Protein AF-A0A925US33-F1 (afdb_monomer_lite)

Sequence (88 aa):
MYLIILSVTGKATDSTKSPFSDKLMMNITSLITSSAIGYNALGTSFSMRSDLHTKLAMISKNIFDYSKEGGKIMITHKWMEEPPQNTI

Structure (mmCIF, N/CA/C/O backbone):
data_AF-A0A925US33-F1
#
_entry.id   AF-A0A925US33-F1
#
loop_
_atom_site.group_PDB
_atom_site.id
_atom_site.type_symbol
_atom_site.label_atom_id
_atom_site.label_alt_id
_atom_site.label_comp_id
_atom_site.label_asym_id
_atom_site.label_entity_id
_atom_site.label_seq_id
_atom_site.pdbx_PDB_ins_code
_atom_site.Cartn_x
_atom_site.Cartn_y
_atom_site.Cartn_z
_atom_site.occupancy
_atom_site.B_iso_or_equiv
_atom_site.auth_seq_id
_atom_site.auth_comp_id
_atom_site.auth_asym_id
_atom_site.auth_atom_id
_atom_site.pdbx_PDB_model_num
ATOM 1 N N . MET A 1 1 ? -3.867 -19.281 12.378 1.00 35.38 1 MET A N 1
ATOM 2 C CA . MET A 1 1 ? -2.601 -18.596 12.716 1.00 35.38 1 MET A CA 1
ATOM 3 C C . MET A 1 1 ? -2.920 -17.619 13.839 1.00 35.38 1 MET A C 1
ATOM 5 O O . MET A 1 1 ? -3.632 -16.659 13.588 1.00 35.38 1 MET A O 1
ATOM 9 N N . TYR A 1 2 ? -2.561 -17.949 15.083 1.00 37.88 2 TYR A N 1
ATOM 10 C CA . TYR A 1 2 ? -2.923 -17.156 16.265 1.00 37.88 2 TYR A CA 1
ATOM 11 C C . TYR A 1 2 ? -2.023 -15.916 16.353 1.00 37.88 2 TYR A C 1
ATOM 13 O O . TYR A 1 2 ? -0.807 -16.050 16.468 1.00 37.88 2 TYR A O 1
ATOM 21 N N . LEU A 1 3 ? -2.614 -14.721 16.265 1.00 49.16 3 LEU A N 1
ATOM 22 C CA . LEU A 1 3 ? -1.917 -13.461 16.520 1.00 49.16 3 LEU A CA 1
ATOM 23 C C . LEU A 1 3 ? -1.854 -13.264 18.042 1.00 49.16 3 LEU A C 1
ATOM 25 O O . LEU A 1 3 ? -2.871 -12.981 18.668 1.00 49.16 3 LEU A O 1
ATOM 29 N N . ILE A 1 4 ? -0.681 -13.456 18.644 1.00 55.62 4 ILE A N 1
ATOM 30 C CA . ILE A 1 4 ? -0.454 -13.137 20.058 1.00 55.62 4 ILE A CA 1
ATOM 31 C C . ILE A 1 4 ? -0.228 -11.627 20.156 1.00 55.62 4 ILE A C 1
ATOM 33 O O . ILE A 1 4 ? 0.748 -11.108 19.615 1.00 55.62 4 ILE A O 1
ATOM 37 N N . ILE A 1 5 ? -1.128 -10.921 20.842 1.00 62.62 5 ILE A N 1
ATOM 38 C CA . ILE A 1 5 ? -0.975 -9.490 21.118 1.00 62.62 5 ILE A CA 1
ATOM 39 C C . ILE A 1 5 ? -0.081 -9.340 22.355 1.00 62.62 5 ILE A C 1
ATOM 41 O O . ILE A 1 5 ? -0.380 -9.862 23.434 1.00 62.62 5 ILE A O 1
ATOM 45 N N . LEU A 1 6 ? 1.046 -8.646 22.190 1.00 58.22 6 LEU A N 1
ATOM 46 C CA . LEU A 1 6 ? 1.982 -8.353 23.274 1.00 58.22 6 LEU A CA 1
ATOM 47 C C . LEU A 1 6 ? 1.415 -7.228 24.148 1.00 58.22 6 LEU A C 1
ATOM 49 O O . LEU A 1 6 ? 1.127 -6.138 23.654 1.00 58.22 6 LEU A O 1
ATOM 53 N N . SER A 1 7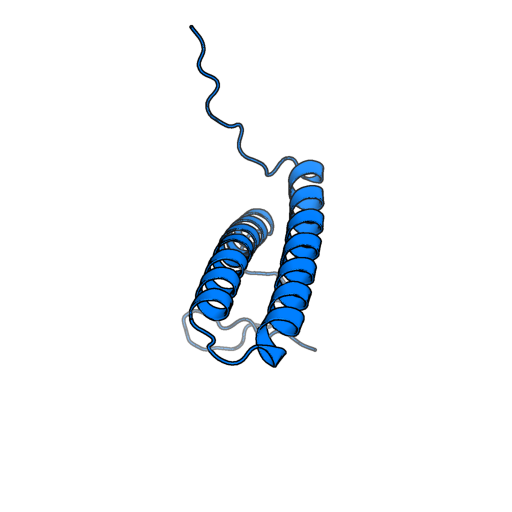 ? 1.259 -7.479 25.452 1.00 57.41 7 SER A N 1
ATOM 54 C CA . SER A 1 7 ? 0.966 -6.404 26.408 1.00 57.41 7 SER A CA 1
ATOM 55 C C . SER A 1 7 ? 2.207 -5.535 26.636 1.00 57.41 7 SER A C 1
ATOM 57 O O . SER A 1 7 ? 3.335 -5.981 26.431 1.00 57.41 7 SER A O 1
ATOM 59 N N . VAL A 1 8 ? 2.013 -4.321 27.158 1.00 66.88 8 VAL A N 1
ATOM 60 C CA . VAL A 1 8 ? 3.085 -3.384 27.567 1.00 66.88 8 VAL A CA 1
ATOM 61 C C . VAL A 1 8 ? 4.136 -4.017 28.502 1.00 66.88 8 VAL A C 1
ATOM 63 O O . VAL A 1 8 ? 5.255 -3.528 28.587 1.00 66.88 8 VAL A O 1
ATOM 66 N N . THR A 1 9 ? 3.821 -5.139 29.159 1.00 60.81 9 THR A N 1
ATOM 67 C CA . THR A 1 9 ? 4.750 -5.885 30.030 1.00 60.81 9 THR A CA 1
ATOM 68 C C . THR A 1 9 ? 5.424 -7.088 29.351 1.00 60.81 9 THR A C 1
ATOM 70 O O . THR A 1 9 ? 6.020 -7.921 30.029 1.00 60.81 9 THR A O 1
ATOM 73 N N . GLY A 1 10 ? 5.318 -7.221 28.023 1.00 64.62 10 GLY A N 1
ATOM 74 C CA . GLY A 1 10 ? 5.902 -8.329 27.253 1.00 64.62 10 GLY A CA 1
ATOM 75 C C . GLY A 1 10 ? 5.201 -9.676 27.456 1.00 64.62 10 GLY A C 1
ATOM 76 O O . GLY A 1 10 ? 5.660 -10.695 26.948 1.00 64.62 10 GLY A O 1
ATOM 77 N N . LYS A 1 11 ? 4.082 -9.701 28.190 1.00 66.31 11 LYS A N 1
ATOM 78 C CA . LYS A 1 11 ? 3.279 -10.908 28.397 1.00 66.31 11 LYS A CA 1
ATOM 79 C C . LYS A 1 11 ? 2.307 -11.102 27.240 1.00 66.31 11 LYS A C 1
ATOM 81 O O . LYS A 1 11 ? 1.614 -10.152 26.854 1.00 66.31 11 LYS A O 1
ATOM 86 N N . ALA A 1 12 ? 2.266 -12.329 26.723 1.00 61.38 12 ALA A N 1
ATOM 87 C CA . ALA A 1 12 ? 1.277 -12.777 25.754 1.00 61.38 12 ALA A CA 1
ATOM 88 C C . ALA A 1 12 ? -0.124 -12.591 26.346 1.00 61.38 12 ALA A C 1
ATOM 90 O O . ALA A 1 12 ? -0.402 -13.066 27.446 1.00 61.38 12 ALA A O 1
ATOM 91 N N . THR A 1 13 ? -0.971 -11.844 25.644 1.00 64.88 13 THR A N 1
ATOM 92 C CA . THR A 1 13 ? -2.376 -11.674 26.017 1.00 64.88 13 THR A CA 1
ATOM 93 C C . THR A 1 13 ? -3.216 -12.582 25.127 1.00 64.88 13 THR A C 1
ATOM 95 O O . THR A 1 13 ? -3.078 -12.526 23.908 1.00 64.88 13 THR A O 1
ATOM 98 N N . ASP A 1 14 ? -4.120 -13.367 25.717 1.00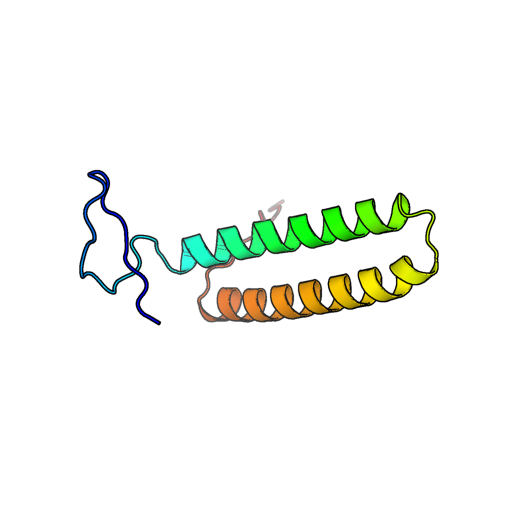 71.62 14 ASP A N 1
ATOM 99 C CA . ASP A 1 14 ? -5.041 -14.261 24.985 1.00 71.62 14 ASP A CA 1
ATOM 100 C C . ASP A 1 14 ? -6.181 -13.510 24.268 1.00 71.62 14 ASP A C 1
ATOM 102 O O . ASP A 1 14 ? -7.076 -14.112 23.672 1.00 71.62 14 ASP A O 1
ATOM 106 N N . SER A 1 15 ? -6.182 -12.175 24.336 1.00 68.00 15 SER A N 1
ATOM 107 C CA . SER A 1 15 ? -7.173 -11.341 23.664 1.00 68.00 15 SER A CA 1
ATOM 108 C C . SER A 1 15 ? -7.010 -11.474 22.158 1.00 68.00 15 SER A C 1
ATOM 110 O O . SER A 1 15 ? -5.956 -11.180 21.606 1.00 68.00 15 SER A O 1
ATOM 112 N N . THR A 1 16 ? -8.091 -11.857 21.488 1.00 73.44 16 THR A N 1
ATOM 113 C CA . THR A 1 16 ? -8.188 -11.904 20.024 1.00 73.44 16 THR A CA 1
ATOM 114 C C . THR A 1 16 ? -8.676 -10.586 19.426 1.00 73.44 16 THR A C 1
ATOM 116 O O . THR A 1 16 ? -8.708 -10.436 18.205 1.00 73.44 16 THR A O 1
ATOM 119 N N . LYS A 1 17 ? -9.069 -9.619 20.266 1.00 75.75 17 LYS A N 1
ATOM 120 C CA . LYS A 1 17 ? -9.495 -8.292 19.815 1.00 75.75 17 LYS A CA 1
ATOM 121 C C . LYS A 1 17 ? -8.276 -7.422 19.538 1.00 75.75 17 LYS A C 1
ATOM 123 O O . LYS A 1 17 ? -7.436 -7.255 20.423 1.00 75.75 17 LYS A O 1
ATOM 128 N N . SER A 1 18 ? -8.223 -6.854 18.331 1.00 75.94 18 SER A N 1
ATOM 129 C CA . SER A 1 18 ? -7.228 -5.849 17.948 1.00 75.94 18 SER A CA 1
ATOM 130 C C . SER A 1 18 ? -7.189 -4.721 18.990 1.00 75.94 18 SER A C 1
ATOM 132 O O . SER A 1 18 ? -8.250 -4.225 19.377 1.00 75.94 18 SER A O 1
ATOM 134 N N . PRO A 1 19 ? -5.997 -4.295 19.445 1.00 78.62 19 PRO A N 1
ATOM 135 C CA . PRO A 1 19 ? -5.870 -3.195 20.396 1.00 78.62 19 PRO A CA 1
ATOM 136 C C . PRO A 1 19 ? -6.135 -1.828 19.743 1.00 78.62 19 PRO A C 1
ATOM 138 O O . PRO A 1 19 ? -6.368 -0.850 20.451 1.00 78.62 19 PRO A O 1
ATOM 141 N N . PHE A 1 20 ? -6.111 -1.751 18.407 1.00 82.81 20 PHE A N 1
ATOM 142 C CA . PHE A 1 20 ? -6.350 -0.531 17.635 1.00 82.81 20 PHE A CA 1
ATOM 143 C C . PHE A 1 20 ? -7.660 -0.609 16.857 1.00 82.81 20 PHE A C 1
ATOM 145 O O . PHE A 1 20 ? -8.096 -1.691 16.459 1.00 82.81 20 PHE A O 1
ATOM 152 N N . SER A 1 21 ? -8.262 0.556 16.608 1.00 87.00 21 SER A N 1
ATOM 153 C CA . SER A 1 21 ? -9.490 0.654 15.824 1.00 87.00 21 SER A CA 1
ATOM 154 C C . SER A 1 21 ? -9.242 0.350 14.346 1.00 87.00 21 SER A C 1
ATOM 156 O O . SER A 1 21 ? -8.230 0.759 13.770 1.00 87.00 21 SER A O 1
ATOM 158 N N . ASP A 1 22 ? -10.213 -0.302 13.708 1.00 88.88 22 ASP A N 1
ATOM 159 C CA . ASP A 1 22 ? -10.145 -0.645 12.283 1.00 88.88 22 ASP A CA 1
ATOM 160 C C . ASP A 1 22 ? -10.009 0.605 11.399 1.00 88.88 22 ASP A C 1
ATOM 162 O O . ASP A 1 22 ? -9.273 0.591 10.413 1.00 88.88 22 ASP A O 1
ATOM 166 N N . LYS A 1 23 ? -10.625 1.726 11.807 1.00 88.31 23 LYS A N 1
ATOM 167 C CA . LYS A 1 23 ? -10.462 3.030 11.146 1.00 88.31 23 LYS A CA 1
ATOM 168 C C . LYS A 1 23 ? -9.005 3.508 11.175 1.00 88.31 23 LYS A C 1
ATOM 170 O O . LYS A 1 23 ? -8.480 3.919 10.143 1.00 88.31 23 LYS A O 1
ATOM 175 N N . LEU A 1 24 ? -8.339 3.445 12.333 1.00 89.62 24 LEU A N 1
ATOM 176 C CA . LEU A 1 24 ? -6.932 3.844 12.456 1.00 89.62 24 LEU A CA 1
ATOM 177 C C . LEU A 1 24 ? -6.023 2.926 11.629 1.00 89.62 24 LEU A C 1
ATOM 179 O O . LEU A 1 24 ? -5.132 3.409 10.931 1.00 89.62 24 LEU A O 1
ATOM 183 N N . MET A 1 25 ? -6.272 1.615 11.672 1.00 91.00 25 MET A N 1
ATOM 184 C CA . MET A 1 25 ? -5.509 0.638 10.892 1.00 91.00 25 MET A CA 1
ATOM 185 C C . MET A 1 25 ? -5.662 0.850 9.388 1.00 91.00 25 MET A C 1
ATOM 187 O O . MET A 1 25 ? -4.667 0.802 8.661 1.00 91.00 25 MET A O 1
ATOM 191 N N . MET A 1 26 ? -6.868 1.170 8.920 1.00 91.12 26 MET A N 1
ATOM 192 C CA . MET A 1 26 ? -7.114 1.470 7.511 1.00 91.12 26 MET A CA 1
ATOM 193 C C . MET A 1 26 ? -6.448 2.780 7.061 1.00 91.12 26 MET A C 1
ATOM 195 O O . MET A 1 26 ? -5.841 2.822 5.987 1.00 91.12 26 MET A O 1
ATOM 199 N N . ASN A 1 27 ? -6.477 3.826 7.894 1.00 90.38 27 ASN A N 1
ATOM 200 C CA . ASN A 1 27 ? -5.790 5.090 7.604 1.00 90.38 27 ASN A CA 1
ATOM 201 C C . ASN A 1 27 ? -4.269 4.901 7.485 1.00 90.38 27 ASN A C 1
ATOM 203 O O . ASN A 1 27 ? -3.662 5.357 6.515 1.00 90.38 27 ASN A O 1
ATOM 207 N N . ILE A 1 28 ? -3.653 4.174 8.424 1.00 92.44 28 ILE A N 1
ATOM 208 C CA . ILE A 1 28 ? -2.213 3.870 8.379 1.00 92.44 28 ILE A CA 1
ATOM 209 C C . ILE A 1 28 ? -1.876 3.025 7.144 1.00 92.44 28 ILE A C 1
ATOM 211 O O . ILE A 1 28 ? -0.907 3.313 6.444 1.00 92.44 28 ILE A O 1
ATOM 215 N N . THR A 1 29 ? -2.701 2.026 6.826 1.00 92.00 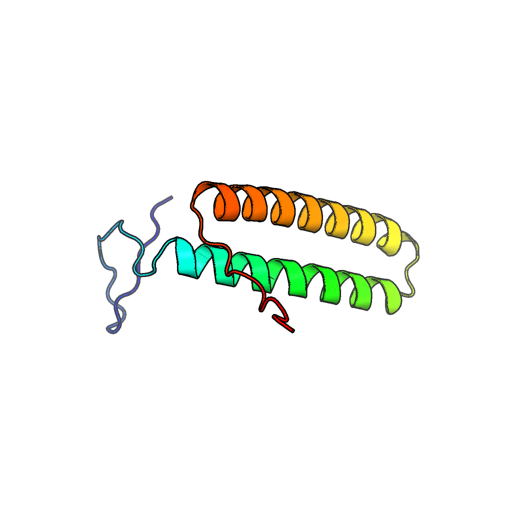29 THR A N 1
ATOM 216 C CA . THR A 1 29 ? -2.510 1.180 5.637 1.00 92.00 29 THR A CA 1
ATOM 217 C C . THR A 1 29 ? -2.553 2.008 4.351 1.00 92.00 29 THR A C 1
ATOM 219 O O . THR A 1 29 ? -1.697 1.847 3.480 1.00 92.00 29 THR A O 1
ATOM 222 N N . SER A 1 30 ? -3.493 2.947 4.245 1.00 91.44 30 SER A N 1
ATOM 223 C CA . SER A 1 30 ? -3.633 3.834 3.081 1.00 91.44 30 SER A CA 1
ATOM 224 C C . SER A 1 30 ? -2.437 4.782 2.923 1.00 91.44 30 SER A C 1
ATOM 226 O O . SER A 1 30 ? -1.939 4.984 1.809 1.00 91.44 30 SER A O 1
ATOM 228 N N . LEU A 1 31 ? -1.909 5.300 4.037 1.00 91.44 31 LEU A N 1
ATOM 229 C CA . LEU A 1 31 ? -0.698 6.126 4.057 1.00 91.44 31 LEU A CA 1
ATOM 230 C C . LEU A 1 31 ? 0.541 5.338 3.599 1.00 91.44 31 LEU A C 1
ATOM 232 O O . LEU A 1 31 ? 1.305 5.806 2.748 1.00 91.44 31 LEU A O 1
ATOM 236 N N . ILE A 1 32 ? 0.723 4.124 4.128 1.00 93.25 32 ILE A N 1
ATOM 237 C CA . ILE A 1 32 ? 1.835 3.236 3.757 1.00 93.25 32 ILE A CA 1
ATOM 238 C C . ILE A 1 32 ? 1.741 2.862 2.280 1.00 93.25 32 ILE A C 1
ATOM 240 O O . ILE A 1 32 ? 2.743 2.920 1.574 1.00 93.25 32 ILE A O 1
ATOM 244 N N . THR A 1 33 ? 0.546 2.531 1.792 1.00 93.19 33 THR A N 1
ATOM 245 C CA . THR A 1 33 ? 0.322 2.151 0.390 1.00 93.19 33 THR A CA 1
ATOM 246 C C . THR A 1 33 ? 0.681 3.300 -0.556 1.00 93.19 33 THR A C 1
ATOM 248 O O . THR A 1 33 ? 1.395 3.091 -1.535 1.00 93.19 33 THR A O 1
ATOM 251 N N . SER A 1 34 ? 0.284 4.531 -0.224 1.00 90.94 34 SER A N 1
ATOM 252 C CA . SER A 1 34 ? 0.646 5.730 -0.998 1.00 90.94 34 SER A CA 1
ATOM 253 C C . SER A 1 34 ? 2.161 5.966 -1.018 1.00 90.94 34 SER A C 1
ATOM 255 O O . SER A 1 34 ? 2.746 6.227 -2.070 1.00 90.94 34 SER A O 1
ATOM 257 N N . SER A 1 35 ? 2.818 5.791 0.130 1.00 93.50 35 SER A N 1
ATOM 258 C CA . SER A 1 35 ? 4.278 5.906 0.249 1.00 93.50 35 SER A CA 1
ATOM 259 C C . SER A 1 35 ? 5.004 4.802 -0.529 1.00 93.50 35 SER A C 1
ATOM 261 O O . SER A 1 35 ? 6.010 5.061 -1.187 1.00 93.50 35 SER A O 1
ATOM 263 N N . ALA A 1 36 ? 4.474 3.576 -0.518 1.00 92.31 36 ALA A N 1
ATOM 264 C CA . ALA A 1 36 ? 5.031 2.430 -1.230 1.00 92.31 36 ALA A CA 1
ATOM 265 C C . ALA A 1 36 ? 5.024 2.629 -2.752 1.00 92.31 36 ALA A C 1
ATOM 267 O O . ALA A 1 36 ? 5.989 2.240 -3.412 1.00 92.31 36 ALA A O 1
ATOM 268 N N . ILE A 1 37 ? 3.988 3.268 -3.311 1.00 91.50 37 ILE A N 1
ATOM 269 C CA . ILE A 1 37 ? 3.971 3.670 -4.728 1.00 91.50 37 ILE A CA 1
ATOM 270 C C . ILE A 1 37 ? 5.109 4.660 -5.003 1.00 91.50 37 ILE A C 1
ATOM 272 O O . ILE A 1 37 ? 5.865 4.470 -5.956 1.00 91.50 37 ILE A O 1
ATOM 276 N N . GLY A 1 38 ? 5.282 5.667 -4.140 1.00 91.25 38 GLY A N 1
ATOM 277 C CA . GLY A 1 38 ? 6.373 6.640 -4.246 1.00 91.25 38 GLY A CA 1
ATOM 278 C C . GLY A 1 38 ? 7.756 5.983 -4.224 1.00 91.25 38 GLY A C 1
ATOM 279 O O . GLY A 1 38 ? 8.580 6.239 -5.101 1.00 91.25 38 GLY A O 1
ATOM 280 N N . TYR A 1 39 ? 7.998 5.065 -3.287 1.00 91.62 39 TYR A N 1
ATOM 281 C CA . TYR A 1 39 ? 9.259 4.322 -3.227 1.00 91.62 39 TYR A CA 1
ATOM 282 C C . TYR A 1 39 ? 9.473 3.405 -4.434 1.00 91.62 39 TYR A C 1
ATOM 284 O O . TYR A 1 39 ? 10.598 3.309 -4.921 1.00 91.62 39 TYR A O 1
ATOM 292 N N . ASN A 1 40 ? 8.419 2.772 -4.961 1.00 91.19 40 ASN A N 1
ATOM 293 C CA . ASN A 1 40 ? 8.518 1.989 -6.196 1.00 91.19 40 ASN A CA 1
ATOM 294 C C . ASN A 1 40 ? 8.889 2.871 -7.394 1.00 91.19 40 ASN A C 1
ATOM 296 O O . ASN A 1 40 ? 9.736 2.479 -8.197 1.00 91.19 40 ASN A O 1
ATOM 300 N N . ALA A 1 41 ? 8.304 4.067 -7.503 1.00 89.44 41 ALA A N 1
ATOM 301 C CA . ALA A 1 41 ? 8.640 5.018 -8.557 1.00 89.44 41 ALA A CA 1
ATOM 302 C C . ALA A 1 41 ? 10.109 5.458 -8.463 1.00 89.44 41 ALA A C 1
ATOM 304 O O . ALA A 1 41 ? 10.834 5.388 -9.454 1.00 89.44 41 ALA A O 1
ATOM 305 N N . LEU A 1 42 ? 10.578 5.815 -7.264 1.00 90.62 42 LEU A N 1
ATOM 306 C CA . LEU A 1 42 ? 11.982 6.164 -7.033 1.00 90.62 42 LEU A CA 1
ATOM 307 C C . LEU A 1 42 ? 12.920 4.993 -7.366 1.00 90.62 42 LEU A C 1
ATOM 309 O O . LEU A 1 42 ? 13.876 5.167 -8.118 1.00 90.62 42 LEU A O 1
ATOM 313 N N . GLY A 1 43 ? 12.623 3.788 -6.874 1.00 88.06 43 GLY A N 1
ATOM 314 C CA . GLY A 1 43 ? 13.417 2.589 -7.155 1.00 88.06 43 GLY A CA 1
ATOM 315 C C . GLY A 1 43 ? 13.465 2.233 -8.643 1.00 88.06 43 GLY A C 1
ATOM 316 O O . GLY A 1 43 ? 14.498 1.782 -9.132 1.00 88.06 43 GLY A O 1
ATOM 317 N N . THR A 1 44 ? 12.384 2.494 -9.382 1.00 87.69 44 THR A N 1
ATOM 318 C CA . THR A 1 44 ? 12.347 2.307 -10.840 1.00 87.69 44 THR A CA 1
ATOM 319 C C . THR A 1 44 ? 13.253 3.314 -11.544 1.00 87.69 44 THR A C 1
ATOM 321 O O . THR A 1 44 ? 14.060 2.912 -12.379 1.00 87.69 44 THR A O 1
ATOM 324 N N . SER A 1 45 ? 13.185 4.595 -11.165 1.00 87.31 45 SER A N 1
ATOM 325 C CA . SER A 1 45 ? 13.994 5.670 -11.758 1.00 87.31 45 SER A CA 1
ATOM 326 C C . SER A 1 45 ? 15.497 5.498 -11.525 1.00 87.31 45 SER A C 1
ATOM 328 O O . SER A 1 45 ? 16.290 5.795 -12.414 1.00 87.31 45 SER A O 1
ATOM 330 N N . PHE A 1 46 ? 15.901 5.000 -10.352 1.00 86.56 46 PHE A N 1
ATOM 331 C CA . PHE A 1 46 ? 17.314 4.749 -10.034 1.00 86.56 46 PHE A CA 1
ATOM 332 C C . PHE A 1 46 ? 17.813 3.367 -10.483 1.00 86.56 46 PHE A C 1
ATOM 334 O O . PHE A 1 46 ? 19.015 3.100 -10.441 1.00 86.56 46 PHE A O 1
ATOM 341 N N . SER A 1 47 ? 16.926 2.474 -10.926 1.00 83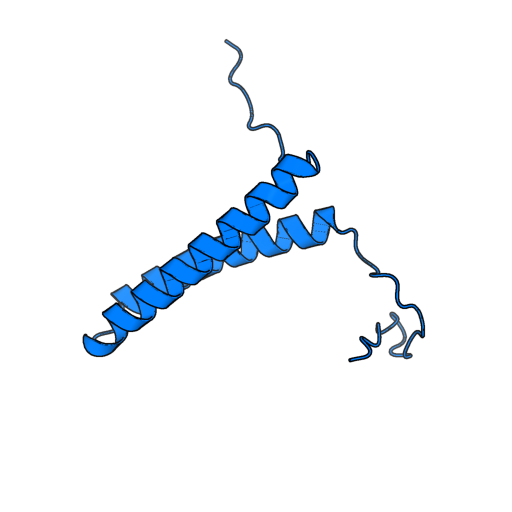.19 47 SER A N 1
ATOM 342 C CA . SER A 1 47 ? 17.339 1.169 -11.434 1.00 83.19 47 SER A CA 1
ATOM 343 C C . SER A 1 47 ? 17.900 1.308 -12.847 1.00 83.19 47 SER A C 1
ATOM 345 O O . SER A 1 47 ? 17.158 1.485 -13.806 1.00 83.19 47 SER A O 1
ATOM 347 N N . MET A 1 48 ? 19.214 1.140 -13.002 1.00 83.38 48 MET A N 1
ATOM 348 C CA . MET A 1 48 ? 19.862 1.041 -14.322 1.00 83.38 48 MET A CA 1
ATOM 349 C C . MET A 1 48 ? 19.577 -0.297 -15.031 1.00 83.38 48 MET A C 1
ATOM 351 O O . MET A 1 48 ? 19.892 -0.468 -16.206 1.00 83.38 48 MET A O 1
ATOM 355 N N . ARG A 1 49 ? 18.980 -1.262 -14.321 1.00 86.06 49 ARG A N 1
ATOM 356 C CA . ARG A 1 49 ? 18.552 -2.551 -14.871 1.00 86.06 49 ARG A CA 1
ATOM 357 C C . ARG A 1 49 ? 17.171 -2.433 -15.517 1.00 86.06 49 ARG A C 1
ATOM 359 O O . ARG A 1 49 ? 16.168 -2.337 -14.808 1.00 86.06 49 ARG A O 1
ATOM 366 N N . SER A 1 50 ? 17.126 -2.482 -16.848 1.00 82.19 50 SER A N 1
ATOM 367 C CA . SER A 1 50 ? 15.898 -2.338 -17.648 1.00 82.19 50 SER A CA 1
ATOM 368 C C . SER A 1 50 ? 14.906 -3.494 -17.481 1.00 82.19 50 SER A C 1
ATOM 370 O O . SER A 1 50 ? 13.698 -3.294 -17.570 1.00 82.19 50 SER A O 1
ATOM 372 N N . ASP A 1 51 ? 15.384 -4.699 -17.165 1.00 85.38 51 ASP A N 1
ATOM 373 C CA . ASP A 1 51 ? 14.531 -5.865 -16.905 1.00 85.38 51 ASP A CA 1
ATOM 374 C C . ASP A 1 51 ? 13.693 -5.720 -15.622 1.00 85.38 51 ASP A C 1
ATOM 376 O O . ASP A 1 51 ? 12.629 -6.330 -15.478 1.00 85.38 51 ASP A O 1
ATOM 380 N N . LEU A 1 52 ? 14.162 -4.889 -14.688 1.00 87.38 52 LEU A N 1
ATOM 381 C CA . LEU A 1 52 ? 13.486 -4.633 -13.425 1.00 87.38 52 LEU A CA 1
ATOM 382 C C . LEU A 1 52 ? 12.334 -3.630 -13.579 1.00 87.38 52 LEU A C 1
ATOM 384 O O . LEU A 1 52 ? 11.362 -3.718 -12.831 1.00 87.38 52 LEU A O 1
ATOM 388 N N . HIS A 1 53 ? 12.390 -2.728 -14.564 1.00 87.62 53 HIS A N 1
ATOM 389 C CA . HIS A 1 53 ? 11.362 -1.698 -14.771 1.00 87.62 53 HIS A CA 1
ATOM 390 C C . HIS A 1 53 ? 9.977 -2.300 -14.992 1.00 87.62 53 HIS A C 1
ATOM 392 O O . HIS A 1 53 ? 9.020 -1.907 -14.329 1.00 87.62 53 HIS A O 1
ATOM 398 N N . THR A 1 54 ? 9.872 -3.319 -15.845 1.00 89.12 54 THR A N 1
ATOM 399 C CA . THR A 1 54 ? 8.597 -4.001 -16.117 1.00 89.12 54 THR A CA 1
ATOM 400 C C . THR A 1 54 ? 8.046 -4.700 -14.871 1.00 89.12 54 THR A C 1
ATOM 402 O O . THR A 1 54 ? 6.840 -4.670 -14.619 1.00 89.12 54 THR A O 1
ATOM 405 N N . LYS A 1 55 ? 8.919 -5.301 -14.051 1.00 91.31 55 LYS A N 1
ATOM 406 C CA . LYS A 1 55 ? 8.516 -5.949 -12.792 1.00 91.31 55 LYS A CA 1
ATOM 407 C C . LYS A 1 55 ? 8.039 -4.928 -11.761 1.00 91.31 55 LYS A C 1
ATOM 409 O O . LYS A 1 55 ? 7.001 -5.140 -11.141 1.00 91.31 55 LYS A O 1
ATOM 414 N N . LEU A 1 56 ? 8.756 -3.816 -11.603 1.00 90.38 56 LEU A N 1
ATOM 415 C CA . LEU A 1 56 ? 8.373 -2.736 -10.690 1.00 90.38 56 LEU A CA 1
ATOM 416 C C . LEU A 1 56 ? 7.071 -2.054 -11.127 1.00 90.38 56 LEU A C 1
ATOM 418 O O . LEU A 1 56 ? 6.231 -1.754 -10.282 1.00 90.38 56 LEU A O 1
ATOM 422 N N . ALA A 1 57 ? 6.840 -1.898 -12.433 1.00 89.75 57 ALA A N 1
ATOM 423 C CA . ALA A 1 57 ? 5.566 -1.412 -12.958 1.00 89.75 57 ALA A CA 1
ATOM 424 C C . ALA A 1 57 ? 4.400 -2.346 -12.584 1.00 89.75 57 ALA A C 1
ATOM 426 O O . ALA A 1 57 ? 3.348 -1.885 -12.139 1.00 89.75 57 ALA A O 1
ATOM 427 N N . MET A 1 58 ? 4.600 -3.664 -12.690 1.00 92.62 58 MET A N 1
ATOM 428 C CA . MET A 1 58 ? 3.598 -4.654 -12.285 1.00 92.62 58 MET A CA 1
ATOM 429 C C . MET A 1 58 ? 3.332 -4.626 -10.771 1.00 92.62 58 MET A C 1
ATOM 431 O O . MET A 1 58 ? 2.180 -4.711 -10.345 1.00 92.62 58 MET A O 1
ATOM 435 N N . ILE A 1 59 ? 4.375 -4.452 -9.955 1.00 92.62 59 ILE A N 1
ATOM 436 C CA . ILE A 1 59 ? 4.242 -4.281 -8.501 1.00 92.62 59 ILE A CA 1
ATOM 437 C C . ILE A 1 59 ? 3.453 -3.007 -8.184 1.00 92.62 59 ILE A C 1
ATOM 439 O O . ILE A 1 59 ? 2.500 -3.063 -7.412 1.00 92.62 59 ILE A O 1
ATOM 443 N N . SER A 1 60 ? 3.786 -1.884 -8.823 1.00 92.44 60 SER A N 1
ATOM 444 C CA . SER A 1 60 ? 3.079 -0.610 -8.648 1.00 92.44 60 SER A CA 1
ATOM 445 C C . SER A 1 60 ? 1.586 -0.733 -8.978 1.00 92.44 60 SER A C 1
ATOM 447 O O . SER A 1 60 ? 0.738 -0.277 -8.211 1.00 92.44 60 SER A O 1
ATOM 449 N N . LYS A 1 61 ? 1.244 -1.457 -10.053 1.00 94.12 61 LYS A N 1
ATOM 450 C CA . LYS A 1 61 ? -0.145 -1.778 -10.417 1.00 94.12 61 LYS A CA 1
ATOM 451 C C . LYS A 1 61 ? -0.866 -2.559 -9.315 1.00 94.12 61 LYS A C 1
ATOM 453 O O . LYS A 1 61 ? -1.988 -2.213 -8.961 1.00 94.12 61 LYS A O 1
ATOM 458 N N . ASN A 1 62 ? -0.225 -3.573 -8.734 1.00 93.88 62 ASN A N 1
ATOM 459 C CA . ASN A 1 62 ? -0.818 -4.350 -7.640 1.00 93.88 62 ASN A CA 1
ATOM 460 C C . ASN A 1 62 ? -1.024 -3.505 -6.372 1.00 93.88 62 ASN A C 1
ATOM 462 O O . ASN A 1 62 ? -2.046 -3.643 -5.704 1.00 93.88 62 ASN A O 1
ATOM 466 N N . ILE A 1 63 ? -0.081 -2.613 -6.055 1.00 93.56 63 ILE A N 1
ATOM 467 C CA . ILE A 1 63 ? -0.201 -1.677 -4.927 1.00 93.56 63 ILE A CA 1
ATOM 468 C C . ILE A 1 63 ? -1.365 -0.704 -5.165 1.00 93.56 63 ILE A C 1
ATOM 470 O O . ILE A 1 63 ? -2.130 -0.419 -4.244 1.00 93.56 63 ILE A O 1
ATOM 474 N N . PHE A 1 64 ? -1.540 -0.226 -6.399 1.00 92.44 64 PHE A N 1
ATOM 475 C CA . PHE A 1 64 ? -2.657 0.643 -6.762 1.00 92.44 64 PHE A CA 1
ATOM 476 C C . PHE A 1 64 ? -4.012 -0.063 -6.633 1.00 92.44 64 PHE A C 1
ATOM 478 O O . PHE A 1 64 ? -4.930 0.483 -6.020 1.00 92.44 64 PHE A O 1
ATOM 485 N N . ASP A 1 65 ? -4.129 -1.290 -7.147 1.00 94.31 65 ASP A N 1
ATOM 486 C CA . ASP A 1 65 ? -5.343 -2.099 -7.000 1.00 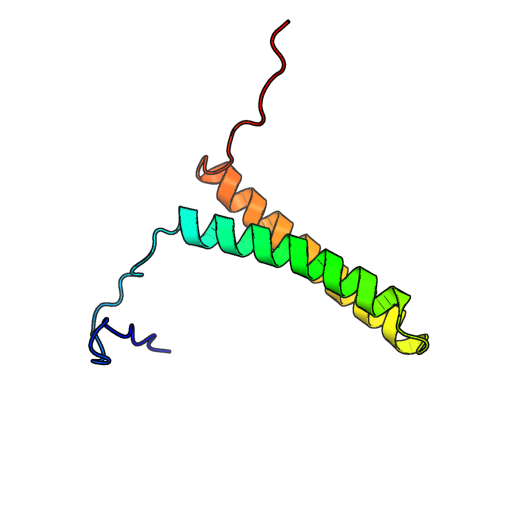94.31 65 ASP A CA 1
ATOM 487 C C . ASP A 1 65 ? -5.664 -2.346 -5.517 1.00 94.31 65 ASP A C 1
ATOM 489 O O . ASP A 1 65 ? -6.809 -2.184 -5.094 1.00 94.31 65 ASP A O 1
ATOM 493 N N . TYR A 1 66 ? -4.650 -2.647 -4.700 1.00 93.19 66 TYR A N 1
ATOM 494 C CA . TYR A 1 66 ? -4.806 -2.799 -3.252 1.00 93.19 66 TYR A CA 1
ATOM 495 C C . TYR A 1 66 ? -5.299 -1.508 -2.576 1.00 93.19 66 TYR A C 1
ATOM 497 O O . TYR A 1 66 ? -6.256 -1.543 -1.800 1.00 93.19 66 TYR A O 1
ATOM 505 N N . SER A 1 67 ? -4.706 -0.359 -2.920 1.00 92.19 67 SER A N 1
ATOM 506 C CA . SER A 1 67 ? -5.136 0.961 -2.433 1.00 92.19 67 SER A CA 1
ATOM 507 C C . SER A 1 67 ? -6.596 1.249 -2.783 1.00 92.19 67 SER A C 1
ATOM 509 O O . SER A 1 67 ? -7.366 1.732 -1.954 1.00 92.19 67 SER A O 1
ATOM 511 N N . LYS A 1 68 ? -7.006 0.901 -4.008 1.00 92.12 68 LYS A N 1
ATOM 512 C CA . LYS A 1 68 ? -8.376 1.085 -4.489 1.00 92.12 68 LYS A CA 1
ATOM 513 C C . LYS A 1 68 ? -9.376 0.264 -3.681 1.00 92.12 68 LYS A C 1
ATOM 515 O O . LYS A 1 68 ? -10.423 0.794 -3.312 1.00 92.12 68 LYS A O 1
ATOM 520 N N . GLU A 1 69 ? -9.075 -1.001 -3.393 1.00 93.56 69 GLU A N 1
ATOM 521 C CA . GLU A 1 69 ? -9.943 -1.823 -2.542 1.00 93.56 69 GLU A CA 1
ATOM 522 C C . GLU A 1 69 ? -10.005 -1.279 -1.104 1.00 93.56 69 GLU A C 1
ATOM 524 O O . GLU A 1 69 ? -11.097 -1.170 -0.545 1.00 93.56 69 GLU A O 1
ATOM 529 N N . GLY A 1 70 ? -8.877 -0.829 -0.538 1.00 90.69 70 GLY A N 1
ATOM 530 C CA . GLY A 1 70 ? -8.853 -0.131 0.756 1.00 90.69 70 GLY A CA 1
ATOM 531 C C . GLY A 1 70 ? -9.725 1.132 0.760 1.00 90.69 70 GLY A C 1
ATOM 532 O O . GLY A 1 70 ? -10.538 1.337 1.663 1.00 90.69 70 GLY A O 1
ATOM 533 N N . GLY A 1 71 ? -9.649 1.928 -0.309 1.00 90.06 71 GLY A N 1
ATOM 534 C CA . GLY A 1 71 ? -10.493 3.103 -0.528 1.00 90.06 71 GLY A CA 1
ATOM 535 C C . GLY A 1 71 ? -11.987 2.778 -0.546 1.00 90.06 71 GLY A C 1
ATOM 536 O O . GLY A 1 71 ? -12.772 3.468 0.105 1.00 90.06 71 GLY A O 1
ATOM 537 N N . LYS A 1 72 ? -12.402 1.693 -1.214 1.00 92.56 72 LYS A N 1
ATOM 538 C CA . LYS A 1 72 ? -13.810 1.250 -1.199 1.00 92.56 72 LYS A CA 1
ATOM 539 C C . LYS A 1 72 ? -14.291 0.902 0.209 1.00 92.56 72 LYS A C 1
ATOM 541 O O . LYS A 1 72 ? -15.425 1.238 0.560 1.00 92.56 72 LYS A O 1
ATOM 546 N N . ILE A 1 73 ? -13.445 0.263 1.021 1.00 92.88 73 ILE A N 1
ATOM 547 C CA . ILE A 1 73 ? -13.774 -0.059 2.416 1.00 92.88 73 ILE A CA 1
ATOM 548 C C . ILE A 1 73 ? -13.960 1.232 3.217 1.00 92.88 73 ILE A C 1
ATOM 550 O O . ILE A 1 73 ? -14.964 1.366 3.920 1.00 92.88 73 ILE A O 1
ATOM 554 N N . MET A 1 74 ? -13.053 2.202 3.067 1.00 89.50 74 MET A N 1
ATOM 555 C CA . MET A 1 74 ? -13.151 3.497 3.750 1.00 89.50 74 MET A CA 1
ATOM 556 C C . MET A 1 74 ? -14.402 4.285 3.349 1.00 89.50 74 MET A C 1
ATOM 558 O O . MET A 1 74 ? -15.045 4.878 4.213 1.00 89.50 74 MET A O 1
ATOM 562 N N . ILE A 1 75 ? -14.785 4.260 2.069 1.00 89.75 75 ILE A N 1
ATOM 563 C CA . ILE A 1 75 ? -16.022 4.891 1.582 1.00 89.75 75 ILE A CA 1
ATOM 564 C C . ILE A 1 75 ? -17.249 4.206 2.194 1.00 89.75 75 ILE A C 1
ATOM 566 O O . ILE A 1 75 ? -18.124 4.881 2.734 1.00 89.75 75 ILE A O 1
ATOM 570 N N . THR A 1 76 ? -17.292 2.871 2.167 1.00 91.69 76 THR A N 1
ATOM 571 C CA . THR A 1 76 ? -18.416 2.079 2.700 1.00 91.69 76 THR A CA 1
ATOM 572 C C . THR A 1 76 ? -18.650 2.356 4.186 1.00 91.69 76 THR A C 1
ATOM 574 O O . THR A 1 76 ? -19.791 2.495 4.621 1.00 91.69 76 THR A O 1
ATOM 577 N N . HIS A 1 77 ? -17.572 2.501 4.959 1.00 90.25 77 HIS A N 1
ATOM 578 C CA . HIS A 1 77 ? -17.639 2.777 6.394 1.00 90.25 77 HIS A CA 1
ATOM 579 C C . HIS A 1 77 ? -17.678 4.275 6.741 1.00 90.25 77 HIS A C 1
ATOM 581 O O . HIS A 1 77 ? -17.655 4.622 7.922 1.00 90.25 77 HIS A O 1
ATOM 587 N N . LYS A 1 78 ? -17.738 5.171 5.742 1.00 87.81 78 LYS A N 1
ATOM 588 C CA . LYS A 1 78 ? -17.680 6.636 5.924 1.00 87.81 78 LYS A CA 1
ATOM 589 C C . LYS A 1 78 ? -16.480 7.081 6.776 1.00 87.81 78 LYS A C 1
ATOM 591 O O . LYS A 1 78 ? -16.592 7.934 7.652 1.00 87.81 78 LYS A O 1
ATOM 596 N N . TRP A 1 79 ? -15.326 6.458 6.549 1.00 90.00 79 TRP A N 1
ATOM 597 C CA . TRP A 1 79 ? -14.076 6.758 7.255 1.00 90.00 79 TRP A CA 1
ATOM 598 C C . TRP A 1 79 ? -13.215 7.809 6.561 1.00 90.00 79 TRP A C 1
ATOM 600 O O . TRP A 1 79 ? -12.291 8.316 7.194 1.00 90.00 79 TRP A O 1
ATOM 610 N N . MET A 1 80 ? -13.534 8.136 5.308 1.00 82.81 80 MET A N 1
ATOM 611 C CA . MET A 1 80 ? -12.895 9.215 4.559 1.00 82.81 80 MET A CA 1
ATOM 612 C C . MET A 1 80 ? -13.165 10.560 5.237 1.00 82.81 80 MET A C 1
ATOM 614 O O . MET A 1 80 ? -14.310 10.868 5.570 1.00 82.81 80 MET A O 1
ATOM 618 N N . GLU A 1 81 ? -12.115 11.351 5.433 1.00 77.31 81 GLU A N 1
ATOM 619 C CA . GLU A 1 81 ? -12.250 12.737 5.878 1.00 77.31 81 GLU A CA 1
ATOM 620 C C . GLU A 1 81 ? -12.740 13.603 4.716 1.00 77.31 81 GLU A C 1
ATOM 622 O O . GLU A 1 81 ? -12.372 13.381 3.559 1.00 77.31 81 GLU A O 1
ATOM 627 N N . GLU A 1 82 ? -13.604 14.570 5.016 1.00 76.25 82 GLU A N 1
ATOM 628 C CA . GLU A 1 82 ? -14.050 15.531 4.018 1.00 76.25 82 GLU A CA 1
ATOM 629 C C . GLU A 1 82 ? -12.891 16.492 3.713 1.00 76.25 82 GLU A C 1
ATOM 631 O O . GLU A 1 82 ? -12.353 17.105 4.642 1.00 76.25 82 GLU A O 1
ATOM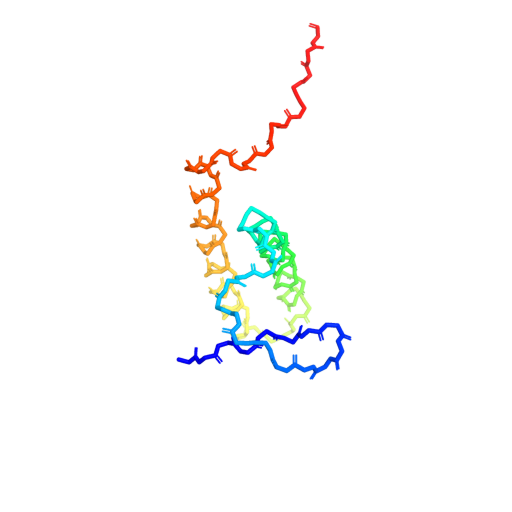 636 N N . PRO A 1 83 ? -12.455 16.615 2.446 1.00 74.19 83 PRO A N 1
ATOM 637 C CA . PRO A 1 83 ? -11.436 17.592 2.101 1.00 74.19 83 PRO A CA 1
ATOM 638 C C . PRO A 1 83 ? -11.976 18.999 2.395 1.00 74.19 83 PRO A C 1
ATOM 640 O O . PRO A 1 83 ? -13.168 19.238 2.188 1.00 74.19 83 PRO A O 1
ATOM 643 N N . PRO A 1 84 ? -11.133 19.942 2.858 1.00 76.25 84 PRO A N 1
ATOM 644 C CA . PRO A 1 84 ? -11.576 21.302 3.130 1.00 76.25 84 PRO A CA 1
ATOM 645 C C . PRO A 1 84 ? -12.211 21.887 1.868 1.00 76.25 84 PRO A C 1
ATOM 647 O O . PRO A 1 84 ? -11.549 22.065 0.844 1.00 76.25 84 PRO A O 1
ATOM 650 N N . GLN A 1 85 ? -13.515 22.148 1.930 1.00 79.38 85 GLN A N 1
ATOM 651 C CA . GLN A 1 85 ? -14.213 22.861 0.875 1.00 79.38 85 GLN A CA 1
ATOM 652 C C . GLN A 1 85 ? -13.883 24.346 1.038 1.00 79.38 85 GLN A C 1
ATOM 654 O O . GLN A 1 85 ? -14.117 24.920 2.100 1.00 79.38 85 GLN A O 1
ATOM 659 N N . ASN A 1 86 ? -13.319 24.971 0.002 1.00 66.75 86 ASN A N 1
ATOM 660 C CA . ASN A 1 86 ? -13.205 26.426 -0.037 1.00 66.75 86 ASN A CA 1
ATOM 661 C C . ASN A 1 86 ? -14.611 27.006 -0.215 1.00 66.75 86 ASN A C 1
ATOM 663 O O . ASN A 1 86 ? -15.094 27.142 -1.339 1.00 66.75 86 ASN A O 1
ATOM 667 N N . THR A 1 87 ? -15.271 27.331 0.890 1.00 61.94 87 THR A N 1
ATOM 668 C CA . THR A 1 87 ? -16.438 28.209 0.881 1.00 61.94 87 THR A CA 1
ATOM 669 C C . THR A 1 87 ? -15.936 29.634 0.656 1.00 61.94 87 THR A C 1
ATOM 671 O O . THR A 1 87 ? -15.243 30.189 1.509 1.00 61.94 87 THR A O 1
ATOM 674 N N . ILE A 1 88 ? -16.225 30.185 -0.526 1.00 58.16 88 ILE A N 1
ATOM 675 C CA . ILE A 1 88 ? -16.189 31.634 -0.783 1.00 58.16 88 ILE A CA 1
ATOM 676 C C . ILE A 1 88 ? -17.454 32.243 -0.185 1.00 58.16 88 ILE A C 1
ATOM 678 O O . ILE A 1 88 ? -18.527 31.621 -0.366 1.00 58.16 88 ILE A O 1
#

Radius of gyration: 18.41 Å; chains: 1; bounding box: 38×50×48 Å

Foldseek 3Di:
DDDFDQDPVRDGDPDPDDPDDPLVVLVVLLVVLVVVLVVLVVCLVPDPDPVVNVVSVVVSVVSVVVSVVSVVVCVVVVSDDDDDDPDD

Secondary structure (DSSP, 8-state):
----EEPTTSPEE---S-SS-HHHHHHHHHHHHHHHHHHHHHHHHH---HHHHHHHHHHHHHHHHHHHHHHHHHHHTT-SPPP-----

pLDDT: mean 82.39, std 13.38, range [35.38, 94.31]